Protein AF-X0Z6K5-F1 (afdb_monomer)

Foldseek 3Di:
DCCLQVVLLVVLVVCLVVVPQEDEAEAAPQQLPDDPDPPDDPVRHGDHPDPRSVSRVNSVVSQVCSCVVPVHHYHYDHDYDDDDPPPDCVDQVNVQVVCVVVVHDRDDDD

Solvent-accessible surface area (backbone atoms only — not comparable to full-atom values): 6649 Å² total; per-residue (Å²): 92,65,65,52,32,53,44,43,51,51,52,52,51,48,36,56,78,68,65,50,82,66,48,76,46,82,55,44,42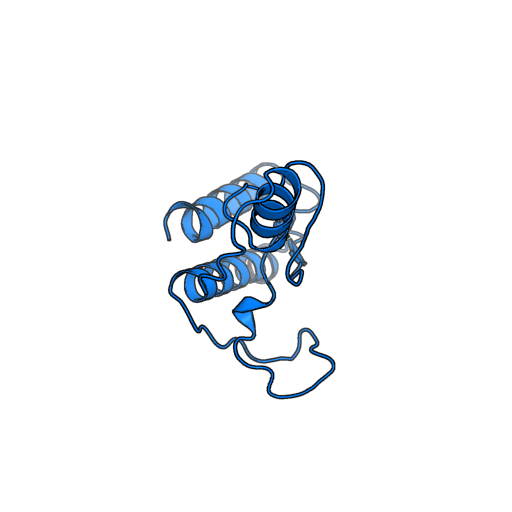,53,27,39,42,75,82,90,59,81,84,81,57,91,82,56,59,79,33,65,80,43,77,65,25,42,26,43,47,52,26,51,52,53,49,51,48,42,28,76,76,67,69,41,46,64,48,80,44,55,54,63,96,80,86,61,92,90,57,59,68,84,41,69,69,54,32,52,52,52,26,56,78,64,75,44,82,82,78,88,83,132

Secondary structure (DSSP, 8-state):
-IIIIIIHHHHHHHHHHTT-S-EEEE--GGGG-S-SSSS--TTSPP---SHHHHHHHHHHHHHHHHHHHH---EEEE---S---TT--TTSHHHHHHHHHHTT-------

Organism: NCBI:txid412755

Nearest PDB structures (foldseek):
  1r6d-assembly1_A-2  TM=9.543E-01  e=1.131E-06  Streptomyces venezuelae
  1r66-assembly1_A-2  TM=9.535E-01  e=1.287E-06  Streptomyces venezuelae
  8shh-assembly1_B  TM=9.557E-01  e=4.091E-06  Micromonospora carbonacea
  3ehe-assembly1_A  TM=8.837E-01  e=2.609E-06  Archaeoglobus fulgidus
  8shh-assembly1_A  TM=9.628E-01  e=2.175E-05  Micromonospora carbonacea

pLDDT: mean 95.47, std 6.31, range [51.69, 98.75]

Radius of gyration: 17.33 Å; Cα contacts (8 Å, |Δi|>4): 122; chains: 1; bounding box: 42×31×47 Å

Sequence (110 aa):
INTNVLGTSNLLQAARDFNIEKIIITSTSETYGTALYTPIDEKHLYQPQSPYSASKIAADNIALSFFYSFNLPVSIIRPFNTYGPRQSSRAIIPTIITQILKNAFIIFAM

Structure (mmCIF, N/CA/C/O backbone):
data_AF-X0Z6K5-F1
#
_entry.id   AF-X0Z6K5-F1
#
loop_
_atom_site.group_PDB
_atom_site.id
_atom_site.type_symbol
_atom_site.label_atom_id
_atom_site.label_alt_id
_atom_site.label_comp_id
_atom_site.label_asym_id
_atom_site.label_entity_id
_atom_site.label_seq_id
_atom_site.pdbx_PDB_ins_code
_atom_site.Cartn_x
_atom_site.Cartn_y
_atom_site.Cartn_z
_atom_site.occupancy
_atom_site.B_iso_or_equiv
_atom_site.auth_seq_id
_atom_site.auth_comp_id
_atom_site.auth_asym_id
_atom_site.auth_atom_id
_atom_site.pdbx_PDB_model_num
ATOM 1 N N . ILE A 1 1 ? 3.492 11.451 0.429 1.00 91.25 1 ILE A N 1
ATOM 2 C CA . ILE A 1 1 ? 2.751 11.661 1.699 1.00 91.25 1 ILE A CA 1
ATOM 3 C C . ILE A 1 1 ? 1.316 12.096 1.422 1.00 91.25 1 ILE A C 1
ATOM 5 O O . ILE A 1 1 ? 0.432 11.323 1.748 1.00 91.25 1 ILE A O 1
ATOM 9 N N . ASN A 1 2 ? 1.077 13.232 0.753 1.00 97.25 2 ASN A N 1
ATOM 10 C CA . ASN A 1 2 ? -0.280 13.739 0.473 1.00 97.25 2 ASN A CA 1
ATOM 11 C C . ASN A 1 2 ? -1.224 12.675 -0.112 1.00 97.25 2 ASN A C 1
ATOM 13 O O . ASN A 1 2 ? -2.256 12.384 0.474 1.00 97.25 2 ASN A O 1
ATOM 17 N N . THR A 1 3 ? -0.840 12.014 -1.206 1.00 97.75 3 THR A N 1
ATOM 18 C CA . THR A 1 3 ? -1.696 10.988 -1.824 1.00 97.75 3 THR A CA 1
ATOM 19 C C . THR A 1 3 ? -1.867 9.751 -0.940 1.00 97.75 3 THR A C 1
ATOM 21 O O . THR A 1 3 ? -2.988 9.360 -0.647 1.00 97.75 3 THR A O 1
ATOM 24 N N . ASN A 1 4 ? -0.767 9.142 -0.486 1.00 98.25 4 ASN A N 1
ATOM 25 C CA . ASN A 1 4 ? -0.834 7.861 0.225 1.00 98.25 4 ASN A CA 1
ATOM 26 C C . ASN A 1 4 ? -1.451 7.981 1.621 1.00 98.25 4 ASN A C 1
ATOM 28 O O . ASN A 1 4 ? -2.190 7.097 2.026 1.00 98.25 4 ASN A O 1
ATOM 32 N N . VAL A 1 5 ? -1.147 9.051 2.356 1.00 98.50 5 VAL A N 1
ATOM 33 C CA . VAL A 1 5 ? -1.541 9.211 3.761 1.00 98.50 5 VAL A CA 1
ATOM 34 C C . VAL A 1 5 ? -2.831 10.020 3.857 1.00 98.50 5 VAL A C 1
ATOM 36 O O . VAL A 1 5 ? -3.845 9.490 4.301 1.00 98.50 5 VAL A O 1
ATOM 39 N N . LEU A 1 6 ? -2.828 11.273 3.378 1.00 98.50 6 LEU A N 1
ATOM 40 C CA . LEU A 1 6 ? -4.022 12.126 3.452 1.00 98.50 6 LEU A CA 1
ATOM 41 C C . LEU A 1 6 ? -5.143 11.592 2.556 1.00 98.50 6 LEU A C 1
ATOM 43 O O . LEU A 1 6 ? -6.289 11.548 2.985 1.00 98.50 6 LEU A O 1
ATOM 47 N N . GLY A 1 7 ? -4.821 11.113 1.351 1.00 98.56 7 GLY A N 1
ATOM 48 C CA . GLY A 1 7 ? -5.812 10.488 0.471 1.00 98.56 7 GLY A CA 1
ATOM 49 C C . GLY A 1 7 ? -6.482 9.268 1.110 1.00 98.56 7 GLY A C 1
ATOM 50 O O . GLY A 1 7 ? -7.705 9.165 1.079 1.00 98.56 7 GLY A O 1
ATOM 51 N N . THR A 1 8 ? -5.708 8.395 1.765 1.00 98.62 8 THR A N 1
ATOM 52 C CA . THR A 1 8 ? -6.263 7.251 2.512 1.00 98.62 8 THR A CA 1
ATOM 53 C C . THR A 1 8 ? -7.148 7.712 3.668 1.00 98.62 8 THR A C 1
ATOM 55 O O . THR A 1 8 ? -8.263 7.218 3.801 1.00 98.62 8 THR A O 1
ATOM 58 N N . SER A 1 9 ? -6.710 8.699 4.458 1.00 98.62 9 SER A N 1
ATOM 59 C CA . SER A 1 9 ? -7.523 9.261 5.547 1.00 98.62 9 SER A CA 1
ATOM 60 C C . SER A 1 9 ? -8.852 9.831 5.044 1.00 98.62 9 SER A C 1
ATOM 62 O O . SER A 1 9 ? -9.887 9.601 5.663 1.00 98.62 9 SER A O 1
ATOM 64 N N . ASN A 1 10 ? -8.842 10.537 3.911 1.00 98.69 10 ASN A N 1
ATOM 65 C CA . ASN A 1 10 ? -10.053 11.113 3.327 1.00 98.69 10 ASN A CA 1
ATOM 66 C C . ASN A 1 10 ? -11.029 10.024 2.866 1.00 98.69 10 ASN A C 1
ATOM 68 O O . ASN A 1 10 ? -12.227 10.133 3.112 1.00 98.69 10 ASN A O 1
ATOM 72 N N . LEU A 1 11 ? -10.525 8.959 2.230 1.00 98.62 11 LEU A N 1
ATOM 73 C CA . LEU A 1 11 ? -11.358 7.831 1.807 1.00 98.62 11 LEU A CA 1
ATOM 74 C C . LEU A 1 11 ? -11.925 7.050 2.994 1.00 98.62 11 LEU A C 1
ATOM 76 O O . LEU A 1 11 ? -13.075 6.634 2.936 1.00 98.62 11 LEU A O 1
ATOM 80 N N . LEU A 1 12 ? -11.156 6.871 4.070 1.00 98.75 12 LEU A N 1
ATOM 81 C CA . LEU A 1 12 ? -11.631 6.224 5.297 1.00 98.75 12 LEU A CA 1
ATOM 82 C C . LEU A 1 12 ? -12.714 7.053 5.993 1.00 98.75 12 LEU A C 1
ATOM 84 O O . LEU A 1 12 ? -13.725 6.499 6.421 1.00 98.75 12 LEU A O 1
ATOM 88 N N . GLN A 1 13 ? -12.528 8.374 6.062 1.00 98.69 13 GLN A N 1
ATOM 89 C CA . GLN A 1 13 ? -13.536 9.283 6.600 1.00 98.69 13 GLN A CA 1
ATOM 90 C C . GLN A 1 13 ? -14.822 9.214 5.777 1.00 98.69 13 GLN A C 1
ATOM 92 O O . GLN A 1 13 ? -15.884 8.959 6.335 1.00 98.69 13 GLN A O 1
ATOM 97 N N . ALA A 1 14 ? -14.720 9.318 4.450 1.00 98.62 14 ALA A N 1
ATOM 98 C CA . ALA A 1 14 ? -15.874 9.175 3.570 1.00 98.62 14 ALA A CA 1
ATOM 99 C C . ALA A 1 14 ? -16.540 7.794 3.720 1.00 98.62 14 ALA A C 1
ATOM 101 O O . ALA A 1 14 ? -17.756 7.705 3.850 1.00 98.62 14 ALA A O 1
ATOM 102 N N . ALA A 1 15 ? -15.765 6.708 3.761 1.00 98.56 15 ALA A N 1
ATOM 103 C CA . ALA A 1 15 ? -16.307 5.362 3.927 1.00 98.56 15 ALA A CA 1
ATOM 104 C C . ALA A 1 15 ? -17.112 5.216 5.226 1.00 98.56 15 ALA A C 1
ATOM 106 O O . ALA A 1 15 ? -18.171 4.591 5.225 1.00 98.56 15 ALA A O 1
ATOM 107 N N . ARG A 1 16 ? -16.646 5.838 6.312 1.00 98.06 16 ARG A N 1
ATOM 108 C CA . ARG A 1 16 ? -17.388 5.918 7.571 1.00 98.06 16 ARG A CA 1
ATOM 109 C C . ARG A 1 16 ? -18.660 6.755 7.432 1.00 98.06 16 ARG A C 1
ATOM 111 O O . ARG A 1 16 ? -19.723 6.278 7.812 1.00 98.06 16 ARG A O 1
ATOM 118 N N . ASP A 1 17 ? -18.563 7.965 6.888 1.00 98.50 17 ASP A N 1
ATOM 119 C CA . ASP A 1 17 ? -19.693 8.901 6.789 1.00 98.50 17 ASP A CA 1
ATOM 120 C C . ASP A 1 17 ? -20.839 8.337 5.935 1.00 98.50 17 ASP A C 1
ATOM 122 O O . ASP A 1 17 ? -22.014 8.566 6.222 1.00 98.50 17 ASP A O 1
ATOM 126 N N . PHE A 1 18 ? -20.500 7.544 4.916 1.00 98.31 18 PHE A N 1
ATOM 127 C CA . PHE A 1 18 ? -21.456 6.885 4.027 1.00 98.31 18 PHE A CA 1
ATOM 128 C C . PHE A 1 18 ? -21.799 5.441 4.431 1.00 98.31 18 PHE A C 1
ATOM 130 O O . PHE A 1 18 ? -22.501 4.766 3.682 1.00 98.31 18 PHE A O 1
ATOM 137 N N . ASN A 1 19 ? -21.353 4.965 5.601 1.00 97.06 19 ASN A N 1
ATOM 138 C CA . ASN A 1 19 ? -21.610 3.608 6.108 1.00 97.06 19 ASN A CA 1
ATOM 139 C C . ASN A 1 19 ? -21.270 2.500 5.093 1.00 97.06 19 ASN A C 1
ATOM 141 O O . ASN A 1 19 ? -22.047 1.570 4.870 1.00 97.06 19 ASN A O 1
ATOM 145 N N . ILE A 1 20 ? -20.107 2.610 4.451 1.00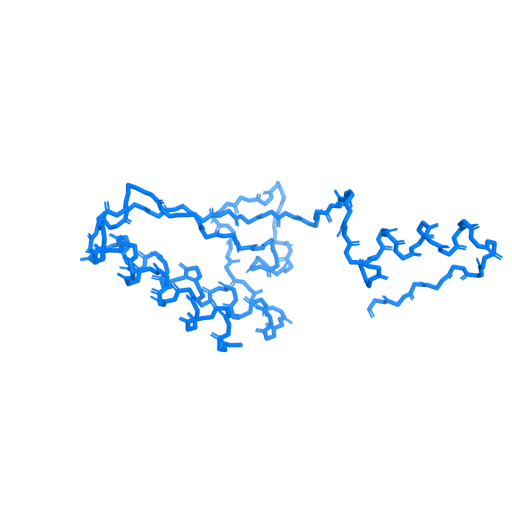 98.19 20 ILE A N 1
ATOM 146 C CA . ILE A 1 20 ? -19.623 1.609 3.501 1.00 98.19 20 ILE A CA 1
ATOM 147 C C . ILE A 1 20 ? -19.385 0.278 4.219 1.00 98.19 20 ILE A C 1
ATOM 149 O O . ILE A 1 20 ? -18.725 0.227 5.255 1.00 98.19 20 ILE A O 1
ATOM 153 N N . GLU A 1 21 ? -19.879 -0.809 3.622 1.00 97.94 21 GLU A N 1
ATOM 154 C CA . GLU A 1 21 ? -19.789 -2.159 4.189 1.00 97.94 21 GLU A CA 1
ATOM 155 C C . GLU A 1 21 ? -18.339 -2.618 4.386 1.00 97.94 21 GLU A C 1
ATOM 157 O O . GLU A 1 21 ? -18.032 -3.307 5.355 1.00 97.94 21 GLU A O 1
ATOM 162 N N . LYS A 1 22 ? -17.435 -2.245 3.470 1.00 98.00 22 LYS A N 1
ATOM 163 C CA . LYS A 1 22 ? -16.016 -2.596 3.546 1.00 98.00 22 LYS A CA 1
ATOM 164 C C . LYS A 1 22 ? -15.142 -1.694 2.683 1.00 98.00 22 LYS A C 1
ATOM 166 O O . LYS A 1 22 ? -15.475 -1.415 1.534 1.00 98.00 22 LYS A O 1
ATOM 171 N N . ILE A 1 23 ? -13.968 -1.333 3.195 1.00 98.56 23 ILE A N 1
ATOM 172 C CA . ILE A 1 23 ? -12.911 -0.672 2.422 1.00 98.56 23 ILE A CA 1
ATOM 173 C C . ILE A 1 23 ? -11.638 -1.524 2.397 1.00 98.56 23 ILE A C 1
ATOM 175 O O . ILE A 1 23 ? -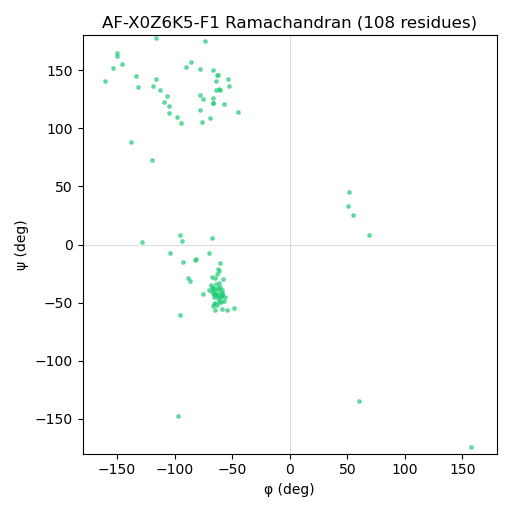11.217 -2.094 3.405 1.00 98.56 23 ILE A O 1
ATOM 179 N N . ILE A 1 24 ? -11.021 -1.623 1.219 1.00 98.56 24 ILE A N 1
ATOM 180 C CA . ILE A 1 24 ? -9.768 -2.352 1.016 1.00 98.56 24 ILE A CA 1
ATOM 181 C C . ILE A 1 24 ? -8.653 -1.347 0.756 1.00 98.56 24 ILE A C 1
ATOM 183 O O . ILE A 1 24 ? -8.717 -0.565 -0.193 1.00 98.56 24 ILE A O 1
ATOM 187 N N . ILE A 1 25 ? -7.613 -1.395 1.582 1.00 98.44 25 ILE A N 1
ATOM 188 C CA . ILE A 1 25 ? -6.411 -0.589 1.413 1.00 98.44 25 ILE A CA 1
ATOM 189 C C . ILE A 1 25 ? -5.353 -1.439 0.724 1.00 98.44 25 ILE A C 1
ATOM 191 O O . ILE A 1 25 ? -4.787 -2.370 1.300 1.00 98.44 25 ILE A O 1
ATOM 195 N N . THR A 1 26 ? -5.073 -1.103 -0.532 1.00 98.06 26 THR A N 1
ATOM 196 C CA . THR A 1 26 ? -3.976 -1.719 -1.276 1.00 98.06 26 THR A CA 1
ATOM 197 C C . THR A 1 26 ? -2.660 -1.138 -0.796 1.00 98.06 26 THR A C 1
ATOM 199 O O . THR A 1 26 ? -2.330 0.000 -1.126 1.00 98.06 26 THR A O 1
ATOM 202 N N . SER A 1 27 ? -1.911 -1.912 -0.022 1.00 98.06 27 SER A N 1
ATOM 203 C CA . SER A 1 27 ? -0.578 -1.601 0.483 1.00 98.06 27 SER A CA 1
ATOM 204 C C . SER A 1 27 ? 0.509 -2.234 -0.406 1.00 98.06 27 SER A C 1
ATOM 206 O O . SER A 1 27 ? 0.333 -2.290 -1.623 1.00 98.06 27 SER A O 1
ATOM 208 N N . THR A 1 28 ? 1.655 -2.633 0.144 1.00 97.75 28 THR A N 1
ATOM 209 C CA . THR A 1 28 ? 2.784 -3.231 -0.598 1.00 97.75 28 THR A CA 1
ATOM 210 C C . THR A 1 28 ? 3.610 -4.140 0.310 1.00 97.75 28 THR A C 1
ATOM 212 O O . THR A 1 28 ? 3.693 -3.884 1.508 1.00 97.75 28 THR A O 1
ATOM 215 N N . SER A 1 29 ? 4.264 -5.167 -0.236 1.00 97.06 29 SER A N 1
ATOM 216 C CA . SER A 1 29 ? 5.246 -5.965 0.512 1.00 97.06 29 SER A CA 1
ATOM 217 C C . SER A 1 29 ? 6.456 -5.146 0.984 1.00 97.06 29 SER A C 1
ATOM 219 O O . SER A 1 29 ? 7.109 -5.533 1.947 1.00 97.06 29 SER A O 1
ATOM 221 N N . GLU A 1 30 ? 6.746 -3.992 0.367 1.00 97.19 30 GLU A N 1
ATOM 222 C CA . GLU A 1 30 ? 7.839 -3.099 0.795 1.00 97.19 30 GLU A CA 1
ATOM 223 C C . GLU A 1 30 ? 7.673 -2.573 2.229 1.00 97.19 30 GLU A C 1
ATOM 225 O O . GLU A 1 30 ? 8.635 -2.083 2.818 1.00 97.19 30 GLU A O 1
ATOM 230 N N . THR A 1 31 ? 6.479 -2.677 2.827 1.00 97.62 31 THR A N 1
ATOM 231 C CA . THR A 1 31 ? 6.287 -2.339 4.244 1.00 97.62 31 THR A CA 1
ATOM 232 C C . THR A 1 31 ? 7.093 -3.245 5.169 1.00 97.62 31 THR A C 1
ATOM 234 O O . THR A 1 31 ? 7.416 -2.826 6.275 1.00 97.62 31 THR A O 1
ATOM 237 N N . TYR A 1 32 ? 7.412 -4.467 4.736 1.00 97.56 32 TYR A N 1
ATOM 238 C CA . TYR A 1 32 ? 8.192 -5.434 5.510 1.00 97.56 32 TYR A CA 1
ATOM 239 C C . TYR A 1 32 ? 9.705 -5.209 5.419 1.00 97.56 32 TYR A C 1
ATOM 241 O O . TYR A 1 32 ? 10.444 -5.782 6.212 1.00 97.56 32 TYR A O 1
ATOM 249 N N . GLY A 1 33 ? 10.170 -4.378 4.482 1.00 95.56 33 GLY A N 1
ATOM 250 C CA . GLY A 1 33 ? 11.593 -4.139 4.258 1.00 95.56 33 GLY A CA 1
ATOM 251 C C . GLY A 1 33 ? 12.356 -5.408 3.874 1.00 95.56 33 GLY A C 1
ATOM 252 O O . GLY A 1 33 ? 11.926 -6.167 3.006 1.00 95.56 33 GLY A O 1
ATOM 253 N N . THR A 1 34 ? 13.517 -5.611 4.496 1.00 94.62 34 THR A N 1
ATOM 254 C CA . THR A 1 34 ? 14.349 -6.792 4.250 1.00 94.62 34 THR A CA 1
ATOM 255 C C . THR A 1 34 ? 13.757 -7.982 4.992 1.00 94.62 34 THR A C 1
ATOM 257 O O . THR A 1 34 ? 13.523 -7.908 6.195 1.00 94.62 34 THR A O 1
ATOM 260 N N . ALA A 1 35 ? 13.550 -9.094 4.283 1.00 94.44 35 ALA A N 1
ATOM 261 C CA . ALA A 1 35 ? 13.010 -10.312 4.873 1.00 94.44 35 ALA A CA 1
ATOM 262 C C . ALA A 1 35 ? 13.887 -10.796 6.041 1.00 94.44 35 ALA A C 1
ATOM 264 O O . ALA A 1 35 ? 15.070 -11.086 5.856 1.00 94.44 35 ALA A O 1
ATOM 265 N N . LEU A 1 36 ? 13.296 -10.905 7.230 1.00 95.38 36 LEU A N 1
ATOM 266 C CA . LEU A 1 36 ? 13.936 -11.478 8.418 1.00 95.38 36 LEU A CA 1
ATOM 267 C C . LEU A 1 36 ? 13.730 -12.995 8.490 1.00 95.38 36 LEU A C 1
ATOM 269 O O . LEU A 1 36 ? 14.563 -13.712 9.038 1.00 95.38 36 LEU A O 1
ATOM 273 N N . TYR A 1 37 ? 12.625 -13.483 7.924 1.00 96.62 37 TYR A N 1
ATOM 274 C CA . TYR A 1 37 ? 12.320 -14.901 7.764 1.00 96.62 37 TYR A CA 1
ATOM 275 C C . TYR A 1 37 ? 11.467 -15.140 6.517 1.00 96.62 37 TYR A C 1
ATOM 277 O O . TYR A 1 37 ? 10.897 -14.213 5.937 1.00 96.62 37 TYR A O 1
ATOM 285 N N . THR A 1 38 ? 11.389 -16.407 6.104 1.00 95.31 38 THR A N 1
ATOM 286 C CA . THR A 1 38 ? 10.533 -16.847 4.999 1.00 95.31 38 THR A CA 1
ATOM 287 C C . THR A 1 38 ? 9.747 -18.104 5.396 1.00 95.31 38 THR A C 1
ATOM 289 O O . THR A 1 38 ? 10.284 -18.930 6.137 1.00 95.31 38 THR A O 1
ATOM 292 N N . PRO A 1 39 ? 8.496 -18.269 4.924 1.00 95.19 39 PRO A N 1
ATOM 293 C CA . PRO A 1 39 ? 7.718 -17.301 4.140 1.00 95.19 39 PRO A CA 1
ATOM 294 C C . PRO A 1 39 ? 7.351 -16.047 4.957 1.00 95.19 39 PRO A C 1
ATOM 296 O O . PRO A 1 39 ? 7.230 -16.116 6.175 1.00 95.19 39 PRO A O 1
ATOM 299 N N . ILE A 1 40 ? 7.209 -14.899 4.283 1.00 96.88 40 ILE A N 1
ATOM 300 C CA . ILE A 1 40 ? 6.770 -13.648 4.923 1.00 96.88 40 ILE A CA 1
ATOM 301 C C . ILE A 1 40 ? 5.261 -13.738 5.171 1.00 96.88 40 ILE A C 1
ATOM 303 O O . ILE A 1 40 ? 4.499 -13.961 4.230 1.00 96.88 40 ILE A O 1
ATOM 307 N N . ASP A 1 41 ? 4.848 -13.526 6.418 1.00 96.62 41 ASP A N 1
ATOM 308 C CA . ASP A 1 41 ? 3.451 -13.399 6.842 1.00 96.62 41 ASP A CA 1
ATOM 309 C C . ASP A 1 41 ? 3.172 -11.989 7.406 1.00 96.62 41 ASP A C 1
ATOM 311 O O . ASP A 1 41 ? 4.065 -11.143 7.509 1.00 96.62 41 ASP A O 1
ATOM 315 N N . GLU A 1 42 ? 1.926 -11.704 7.783 1.00 96.75 42 GLU A N 1
ATOM 316 C CA . GLU A 1 42 ? 1.522 -10.396 8.314 1.00 96.75 42 GLU A CA 1
ATOM 317 C C . GLU A 1 42 ? 2.063 -10.085 9.716 1.00 96.75 42 GLU A C 1
ATOM 319 O O . GLU A 1 42 ? 1.906 -8.954 10.181 1.00 96.75 42 GLU A O 1
ATOM 324 N N . LYS A 1 43 ? 2.710 -11.050 10.385 1.00 96.19 43 LYS A N 1
ATOM 325 C CA . LYS A 1 43 ? 3.408 -10.824 11.661 1.00 96.19 43 LYS A CA 1
ATOM 326 C C . LYS A 1 43 ? 4.795 -10.222 11.455 1.00 96.19 43 LYS A C 1
ATOM 328 O O . LYS A 1 43 ? 5.397 -9.756 12.423 1.00 96.19 43 LYS A O 1
ATOM 333 N N . HIS A 1 44 ? 5.293 -10.213 10.219 1.00 97.12 44 HIS A N 1
ATOM 334 C CA . HIS A 1 44 ? 6.569 -9.600 9.898 1.00 97.12 44 HIS A CA 1
ATOM 335 C C . HIS A 1 44 ? 6.535 -8.105 10.235 1.00 97.12 44 HIS A C 1
ATOM 337 O O . HIS A 1 44 ? 5.591 -7.387 9.895 1.00 97.12 44 HIS A O 1
ATOM 343 N N . LEU A 1 45 ? 7.580 -7.630 10.916 1.00 95.69 45 LEU A N 1
ATOM 344 C CA . LEU A 1 45 ? 7.651 -6.249 11.381 1.00 95.69 45 LEU A CA 1
ATOM 345 C C . LEU A 1 45 ? 7.630 -5.270 10.207 1.00 95.69 45 LEU A C 1
ATOM 347 O O . LEU A 1 45 ? 8.201 -5.533 9.145 1.00 95.69 45 LEU A O 1
ATOM 351 N N . TYR A 1 46 ? 7.013 -4.111 10.436 1.00 96.88 46 TYR A N 1
ATOM 352 C CA . TYR A 1 46 ? 7.170 -2.981 9.538 1.00 96.88 46 TYR A CA 1
ATOM 353 C C . TYR A 1 46 ? 8.608 -2.470 9.589 1.00 96.88 46 TYR A C 1
ATOM 355 O O . TYR A 1 46 ? 9.110 -2.114 10.655 1.00 96.88 46 TYR A O 1
ATOM 363 N N . GLN A 1 47 ? 9.248 -2.377 8.429 1.00 96.38 47 GLN A N 1
ATOM 364 C CA . GLN A 1 47 ? 10.618 -1.904 8.300 1.00 96.38 47 GLN A CA 1
ATOM 365 C C . GLN A 1 47 ? 10.723 -0.973 7.083 1.00 96.38 47 GLN A C 1
ATOM 367 O O . GLN A 1 47 ? 10.998 -1.427 5.972 1.00 96.38 47 GLN A O 1
ATOM 372 N N . PRO A 1 48 ? 10.473 0.340 7.247 1.00 95.38 48 PRO A N 1
ATOM 373 C CA . PRO A 1 48 ? 10.510 1.268 6.126 1.00 95.38 48 PRO A CA 1
ATOM 374 C C . PRO A 1 48 ? 11.934 1.405 5.571 1.00 95.38 48 PRO A C 1
ATOM 376 O O . PRO A 1 48 ? 12.834 1.837 6.283 1.00 95.38 48 PRO A O 1
ATOM 379 N N . GLN A 1 49 ? 12.113 1.094 4.287 1.00 96.06 49 GLN A N 1
ATOM 380 C CA . GLN A 1 49 ? 13.381 1.258 3.559 1.00 96.06 49 GLN A CA 1
ATOM 381 C C . GLN A 1 49 ? 13.370 2.472 2.614 1.00 96.06 49 GLN A C 1
ATOM 383 O O . GLN A 1 49 ? 14.393 2.829 2.036 1.00 96.06 49 GLN A O 1
ATOM 388 N N . SER A 1 50 ? 12.219 3.130 2.441 1.00 96.31 50 SER A N 1
ATOM 389 C CA . SER A 1 50 ? 12.078 4.314 1.593 1.00 96.31 50 SER A CA 1
ATOM 390 C C . SER A 1 50 ? 10.985 5.269 2.102 1.00 96.31 50 SER A C 1
ATOM 392 O O . SER A 1 50 ? 10.088 4.863 2.850 1.00 96.31 50 SER A O 1
ATOM 394 N N . PRO A 1 51 ? 10.975 6.545 1.663 1.00 97.38 51 PRO A N 1
ATOM 395 C CA . PRO A 1 51 ? 9.853 7.451 1.925 1.00 97.38 51 PRO A CA 1
ATOM 396 C C . PRO A 1 51 ? 8.516 6.919 1.387 1.00 97.38 51 PRO A C 1
ATOM 398 O O . PRO A 1 51 ? 7.455 7.193 1.955 1.00 97.38 51 PRO A O 1
ATOM 401 N N . TYR A 1 52 ? 8.556 6.138 0.301 1.00 96.56 52 TYR A N 1
ATOM 402 C CA . TYR A 1 52 ? 7.385 5.455 -0.234 1.00 96.56 52 TYR A CA 1
ATOM 403 C C . TYR A 1 52 ? 6.872 4.402 0.754 1.00 96.56 52 TYR A C 1
ATOM 405 O O . TYR A 1 52 ? 5.726 4.525 1.196 1.00 96.56 52 TYR A O 1
ATOM 413 N N . SER A 1 53 ? 7.708 3.449 1.180 1.00 97.38 53 SER A N 1
ATOM 414 C CA . SER A 1 53 ? 7.307 2.391 2.117 1.00 97.38 53 SER A CA 1
ATOM 415 C C . SER A 1 53 ? 6.854 2.966 3.464 1.00 97.38 53 SER A C 1
ATOM 417 O O . SER A 1 53 ? 5.835 2.538 4.001 1.00 97.38 53 SER A O 1
ATOM 419 N N . ALA A 1 54 ? 7.528 4.007 3.970 1.00 98.38 54 ALA A N 1
ATOM 420 C CA . ALA A 1 54 ? 7.111 4.732 5.172 1.00 98.38 54 ALA A CA 1
ATOM 421 C C . ALA A 1 54 ? 5.700 5.324 5.024 1.00 98.38 54 ALA A C 1
ATOM 423 O O . ALA A 1 54 ? 4.864 5.193 5.917 1.00 98.38 54 ALA A O 1
ATOM 424 N N . SER A 1 55 ? 5.393 5.921 3.867 1.00 98.56 55 SER A N 1
ATOM 425 C CA . SER A 1 55 ? 4.054 6.462 3.607 1.00 98.56 55 SER A CA 1
ATOM 426 C C . SER A 1 55 ? 2.970 5.384 3.483 1.00 98.56 55 SER A C 1
ATOM 428 O O . SER A 1 55 ? 1.813 5.661 3.791 1.00 98.56 55 SER A O 1
ATOM 430 N N . LYS A 1 56 ? 3.324 4.164 3.056 1.00 98.44 56 LYS A N 1
ATOM 431 C CA . LYS A 1 56 ? 2.405 3.017 2.996 1.00 98.44 56 LYS A CA 1
ATOM 432 C C . LYS A 1 56 ? 2.136 2.445 4.388 1.00 98.44 56 LYS A C 1
ATOM 434 O O . LYS A 1 56 ? 0.977 2.254 4.722 1.00 98.44 56 LYS A O 1
ATOM 439 N N . ILE A 1 57 ? 3.163 2.312 5.231 1.00 98.62 57 ILE A N 1
ATOM 440 C CA . ILE A 1 57 ? 3.005 1.932 6.649 1.00 98.62 57 ILE A CA 1
ATOM 441 C C . ILE A 1 57 ? 2.115 2.939 7.392 1.00 98.62 57 ILE A C 1
ATOM 443 O O . ILE A 1 57 ? 1.232 2.552 8.154 1.00 98.62 57 ILE A O 1
ATOM 447 N N . ALA A 1 58 ? 2.306 4.240 7.151 1.00 98.62 58 ALA A N 1
ATOM 448 C CA . ALA A 1 58 ? 1.452 5.268 7.742 1.00 98.62 58 ALA A CA 1
ATOM 449 C C . ALA A 1 58 ? -0.017 5.119 7.306 1.00 98.62 58 ALA A C 1
ATOM 451 O O . ALA A 1 58 ? -0.913 5.209 8.141 1.00 98.62 58 ALA A O 1
ATOM 452 N N . ALA A 1 59 ? -0.266 4.851 6.020 1.00 98.69 59 ALA A N 1
ATOM 453 C CA . ALA A 1 59 ? -1.610 4.602 5.504 1.00 98.69 59 ALA A CA 1
ATOM 454 C C . ALA A 1 59 ? -2.251 3.342 6.120 1.00 98.69 59 ALA A C 1
ATOM 456 O O . ALA A 1 59 ? -3.410 3.398 6.526 1.00 98.69 59 ALA A O 1
ATOM 457 N N . ASP A 1 60 ? -1.491 2.248 6.252 1.00 98.62 60 ASP A N 1
ATOM 458 C CA . ASP A 1 60 ? -1.931 1.008 6.909 1.00 98.62 60 ASP A CA 1
ATOM 459 C C . ASP A 1 60 ? -2.373 1.278 8.357 1.00 98.62 60 ASP A C 1
ATOM 461 O O . ASP A 1 60 ? -3.464 0.882 8.765 1.00 98.62 60 ASP A O 1
ATOM 465 N N . ASN A 1 61 ? -1.558 2.002 9.129 1.00 98.44 61 ASN A N 1
ATOM 466 C CA . ASN A 1 61 ? -1.857 2.298 10.532 1.00 98.44 61 ASN A CA 1
ATOM 467 C C . ASN A 1 61 ? -3.053 3.246 10.706 1.00 98.44 61 ASN A C 1
ATOM 469 O O . ASN A 1 61 ? -3.826 3.076 11.647 1.00 98.44 61 ASN A O 1
ATOM 473 N N . ILE A 1 62 ? -3.244 4.211 9.800 1.00 98.69 62 ILE A N 1
ATOM 474 C CA . ILE A 1 62 ? -4.457 5.046 9.786 1.00 98.69 62 ILE A CA 1
ATOM 475 C C . ILE A 1 62 ? -5.686 4.183 9.483 1.00 98.69 62 ILE A C 1
ATOM 477 O O . ILE A 1 62 ? -6.714 4.324 10.133 1.00 98.69 62 ILE A O 1
ATOM 481 N N . ALA A 1 63 ? -5.597 3.249 8.540 1.00 98.62 63 ALA A N 1
ATOM 482 C CA . ALA A 1 63 ? -6.718 2.369 8.230 1.00 98.62 63 ALA A CA 1
ATOM 483 C C . ALA A 1 63 ? -7.092 1.464 9.414 1.00 98.62 63 ALA A C 1
ATOM 485 O O . ALA A 1 63 ? -8.268 1.352 9.763 1.00 98.62 63 ALA A O 1
ATOM 486 N N . LEU A 1 64 ? -6.097 0.883 10.089 1.00 98.38 64 LEU A N 1
ATOM 487 C CA . LEU A 1 64 ? -6.322 0.106 11.309 1.00 98.38 64 LEU A CA 1
ATOM 488 C C . LEU A 1 64 ? -6.910 0.958 12.439 1.00 98.38 64 LEU A C 1
ATOM 490 O O . LEU A 1 64 ? -7.776 0.473 13.164 1.00 98.38 64 LEU A O 1
ATOM 494 N N . SER A 1 65 ? -6.502 2.223 12.585 1.00 98.62 65 SER A N 1
ATOM 495 C CA . SER A 1 65 ? -7.074 3.094 13.619 1.00 98.62 65 SER A CA 1
ATOM 496 C C . SER A 1 65 ? -8.561 3.367 13.388 1.00 98.62 65 SER A C 1
ATOM 498 O O . SER A 1 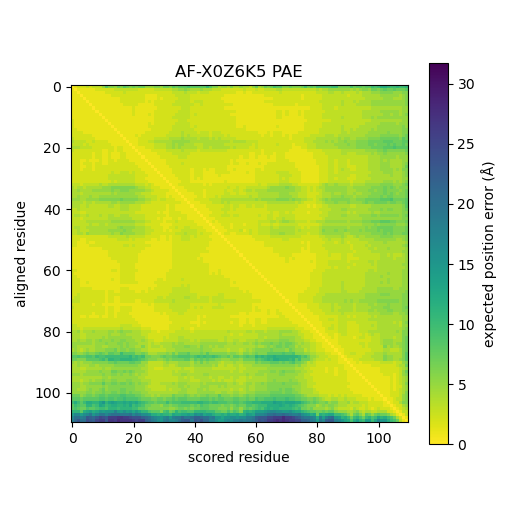65 ? -9.316 3.424 14.353 1.00 98.62 65 SER A O 1
ATOM 500 N N . PHE A 1 66 ? -9.018 3.453 12.135 1.00 98.62 66 PHE A N 1
ATOM 501 C CA . PHE A 1 66 ? -10.446 3.571 11.825 1.00 98.62 66 PHE A CA 1
ATOM 502 C C . PHE A 1 66 ? -11.238 2.309 12.186 1.00 98.62 66 PHE A C 1
ATOM 504 O O . PHE A 1 66 ? -12.360 2.420 12.684 1.00 98.62 66 PHE A O 1
ATOM 511 N N . PHE A 1 67 ? -10.656 1.123 11.990 1.00 98.50 67 PHE A N 1
ATOM 512 C CA . PHE A 1 67 ? -11.256 -0.122 12.467 1.00 98.50 67 PHE A CA 1
ATOM 513 C C . PHE A 1 67 ? -11.349 -0.136 13.999 1.00 98.50 67 PHE A C 1
ATOM 515 O O . PHE A 1 67 ? -12.433 -0.317 14.541 1.00 98.50 67 PHE A O 1
ATOM 522 N N . TYR A 1 68 ? -10.253 0.134 14.711 1.00 98.56 68 TYR A N 1
ATOM 523 C CA . TYR A 1 68 ? -10.248 0.073 16.177 1.00 98.56 68 TYR A CA 1
ATOM 524 C C . TYR A 1 68 ? -11.099 1.160 16.848 1.00 98.56 68 TYR A C 1
ATOM 526 O O . TYR A 1 68 ? -11.731 0.891 17.866 1.00 98.56 68 TYR A O 1
ATOM 534 N N . SER A 1 69 ? -11.135 2.374 16.294 1.00 98.31 69 SER A N 1
ATOM 535 C CA . SER A 1 69 ? -11.855 3.502 16.900 1.00 98.31 69 SER A CA 1
ATOM 536 C C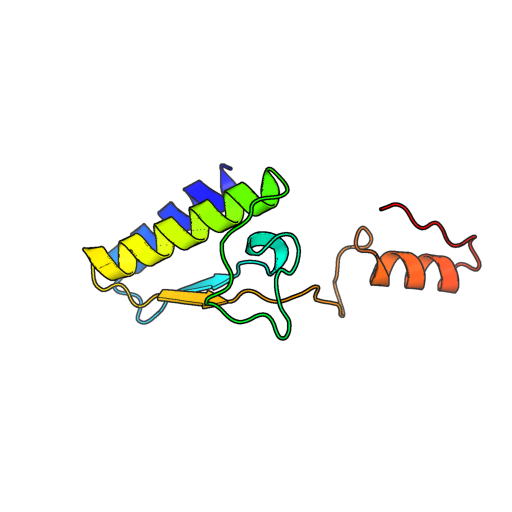 . SER A 1 69 ? -13.326 3.571 16.505 1.00 98.31 69 SER A C 1
ATOM 538 O O . SER A 1 69 ? -14.140 4.071 17.278 1.00 98.31 69 SER A O 1
ATOM 540 N N . PHE A 1 70 ? -13.677 3.127 15.294 1.00 97.75 70 PHE A N 1
ATOM 541 C CA . PHE A 1 70 ? -15.013 3.342 14.724 1.00 97.75 70 PHE A CA 1
ATOM 542 C C . PHE A 1 70 ? -15.672 2.065 14.206 1.00 97.75 70 PHE A C 1
ATOM 544 O O . PHE A 1 70 ? -16.768 2.140 13.656 1.00 97.75 70 PHE A O 1
ATOM 551 N N . ASN A 1 71 ? -15.023 0.908 14.361 1.00 97.94 71 ASN A N 1
ATOM 552 C CA . ASN A 1 71 ?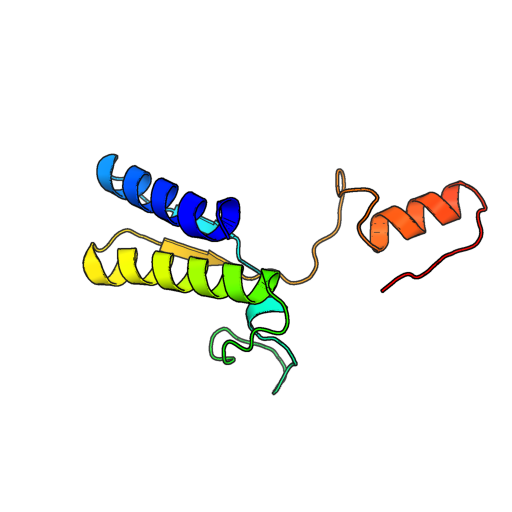 -15.485 -0.380 13.846 1.00 97.94 71 ASN A CA 1
ATOM 553 C C . ASN A 1 71 ? -15.753 -0.369 12.326 1.00 97.94 71 ASN A C 1
ATOM 555 O O . ASN A 1 71 ? -16.559 -1.153 11.830 1.00 97.94 71 ASN A O 1
ATOM 559 N N . LEU A 1 72 ? -15.085 0.527 11.580 1.00 98.56 72 LEU A N 1
ATOM 560 C CA . LEU A 1 72 ? -15.166 0.579 10.120 1.00 98.56 72 LEU A CA 1
ATOM 561 C C . LEU A 1 72 ? -14.514 -0.689 9.544 1.00 98.56 72 LEU A C 1
ATOM 563 O O . LEU A 1 72 ? -13.325 -0.900 9.801 1.00 98.56 72 LEU A O 1
ATOM 567 N N . PRO A 1 73 ? -15.215 -1.521 8.751 1.00 98.44 73 PRO A N 1
ATOM 568 C CA . PRO A 1 73 ? -14.626 -2.749 8.229 1.00 98.44 73 PRO A CA 1
ATOM 569 C C . PRO A 1 73 ? -13.530 -2.454 7.198 1.00 98.44 73 PRO A C 1
ATOM 571 O O . PRO A 1 73 ? -13.784 -2.032 6.068 1.00 98.44 73 PRO A O 1
ATOM 574 N N . VAL A 1 74 ? -12.283 -2.700 7.596 1.00 98.56 74 VAL A N 1
ATOM 575 C CA . VAL A 1 74 ? -11.080 -2.453 6.794 1.00 98.56 74 VAL A CA 1
ATOM 576 C C . VAL A 1 74 ? -10.384 -3.778 6.498 1.00 98.56 74 VAL A C 1
ATOM 578 O O . VAL A 1 74 ? -10.311 -4.674 7.338 1.00 98.56 74 VAL A O 1
ATOM 581 N N . SER A 1 75 ? -9.826 -3.921 5.299 1.00 98.44 75 SER A N 1
ATOM 582 C CA . SER A 1 75 ? -8.841 -4.968 5.008 1.00 98.44 75 SER A CA 1
ATOM 583 C C . SER A 1 75 ? -7.635 -4.374 4.303 1.00 98.44 75 SER A C 1
ATOM 585 O O . SER A 1 75 ? -7.779 -3.578 3.379 1.00 98.44 75 SER A O 1
ATOM 587 N N . ILE A 1 76 ? -6.443 -4.774 4.730 1.00 98.62 76 ILE A N 1
ATOM 588 C CA . ILE A 1 76 ? -5.185 -4.335 4.132 1.00 98.62 76 ILE A CA 1
ATOM 589 C C . ILE A 1 76 ? -4.623 -5.503 3.336 1.00 98.62 76 ILE A C 1
ATOM 591 O O . ILE A 1 76 ? -4.491 -6.602 3.866 1.00 98.62 76 ILE A O 1
ATOM 595 N N . ILE A 1 77 ? -4.287 -5.262 2.071 1.00 98.25 77 ILE A N 1
ATOM 596 C CA . ILE A 1 77 ? -3.608 -6.248 1.224 1.00 98.25 77 ILE A CA 1
ATOM 597 C C . ILE A 1 77 ? -2.200 -5.755 0.904 1.00 98.25 77 ILE A C 1
ATOM 599 O O . ILE A 1 77 ? -2.021 -4.601 0.522 1.00 98.25 77 ILE A O 1
ATOM 603 N N . ARG A 1 78 ? -1.191 -6.618 1.046 1.00 97.94 78 ARG A N 1
ATOM 604 C CA . ARG A 1 78 ? 0.223 -6.292 0.785 1.00 97.94 78 ARG A CA 1
ATOM 605 C C . ARG A 1 78 ? 0.775 -7.184 -0.323 1.00 97.94 78 ARG A C 1
ATOM 607 O O . ARG A 1 78 ? 1.518 -8.121 -0.041 1.00 97.94 78 ARG A O 1
ATOM 614 N N . PRO A 1 79 ? 0.375 -6.946 -1.583 1.00 97.12 79 PRO A N 1
ATOM 615 C CA . PRO A 1 79 ? 0.896 -7.726 -2.690 1.00 97.12 79 PRO A CA 1
ATOM 616 C C . PRO A 1 79 ? 2.407 -7.511 -2.829 1.00 97.12 79 PRO A C 1
ATOM 618 O O . PRO A 1 79 ? 2.916 -6.408 -2.614 1.00 97.12 79 PRO A O 1
ATOM 621 N N . PHE A 1 80 ? 3.096 -8.570 -3.243 1.00 95.12 80 PHE A N 1
ATOM 622 C CA . PHE A 1 80 ? 4.438 -8.473 -3.809 1.00 95.12 80 PHE A CA 1
ATOM 623 C C . PHE A 1 80 ? 4.367 -7.899 -5.227 1.00 95.12 80 PHE A C 1
ATOM 625 O O . PHE A 1 80 ? 3.277 -7.670 -5.759 1.00 95.12 80 PHE A O 1
ATOM 632 N N . ASN A 1 81 ? 5.529 -7.658 -5.838 1.00 92.94 81 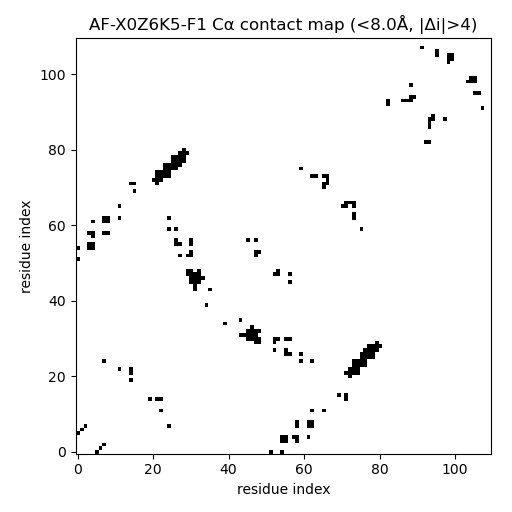ASN A N 1
ATOM 633 C CA . ASN A 1 81 ? 5.642 -7.075 -7.173 1.00 92.94 81 ASN A CA 1
ATOM 634 C C . ASN A 1 81 ? 4.661 -7.725 -8.159 1.00 92.94 81 ASN A C 1
ATOM 636 O O . ASN A 1 81 ? 4.771 -8.902 -8.501 1.00 92.94 81 ASN A O 1
ATOM 640 N N . THR A 1 82 ? 3.696 -6.931 -8.615 1.00 93.25 82 THR A N 1
ATOM 641 C CA . THR A 1 82 ? 2.700 -7.352 -9.599 1.00 93.25 82 THR A CA 1
ATOM 642 C C . THR A 1 82 ? 3.208 -7.071 -11.009 1.00 93.25 82 THR A C 1
ATOM 644 O O . THR A 1 82 ? 4.006 -6.156 -11.230 1.00 93.25 82 THR A O 1
ATOM 647 N N . TYR A 1 83 ? 2.741 -7.850 -11.983 1.00 94.75 83 TYR A N 1
ATOM 648 C CA . TYR A 1 83 ? 2.979 -7.591 -13.399 1.00 94.75 83 TYR A CA 1
ATOM 649 C C . TYR A 1 83 ? 1.775 -8.012 -14.236 1.00 94.75 83 TYR A C 1
ATOM 651 O O . TYR A 1 83 ? 0.985 -8.858 -13.820 1.00 94.75 83 TYR A O 1
ATOM 659 N N . GLY A 1 84 ? 1.621 -7.403 -15.411 1.00 94.62 84 GLY A N 1
ATOM 660 C CA . GLY A 1 84 ? 0.542 -7.751 -16.329 1.00 94.62 84 GLY A CA 1
ATOM 661 C C . GLY A 1 84 ? 0.193 -6.647 -17.328 1.00 94.62 84 GLY A C 1
ATOM 662 O O . GLY A 1 84 ? 0.866 -5.612 -17.387 1.00 94.62 84 GLY A O 1
ATOM 663 N N . PRO A 1 85 ? -0.868 -6.853 -18.128 1.00 94.88 85 PRO A N 1
ATOM 664 C CA . PRO A 1 85 ? -1.331 -5.872 -19.104 1.00 94.88 85 PRO A CA 1
ATOM 665 C C . PRO A 1 85 ? -1.588 -4.496 -18.474 1.00 94.88 85 PRO A C 1
ATOM 667 O O . PRO A 1 85 ? -2.136 -4.402 -17.377 1.00 94.88 85 PRO A O 1
ATOM 670 N N . ARG A 1 86 ? -1.251 -3.425 -19.209 1.00 93.25 86 ARG A N 1
ATOM 671 C CA . ARG A 1 86 ? -1.382 -2.006 -18.801 1.00 93.25 86 ARG A CA 1
ATOM 672 C C . ARG A 1 86 ? -0.439 -1.543 -17.680 1.00 93.25 86 ARG A C 1
ATOM 674 O O . ARG A 1 86 ? -0.583 -0.417 -17.206 1.00 93.25 86 ARG A O 1
ATOM 681 N N . GLN A 1 87 ? 0.534 -2.354 -17.266 1.00 92.44 87 GLN A N 1
ATOM 682 C CA . GLN A 1 87 ? 1.569 -1.887 -16.347 1.00 92.44 87 GLN A CA 1
ATOM 683 C C . GLN A 1 87 ? 2.419 -0.788 -17.003 1.00 92.44 87 GLN A C 1
ATOM 685 O O . GLN A 1 87 ? 2.748 -0.859 -18.186 1.00 92.44 87 GLN A O 1
ATOM 690 N N . SER A 1 88 ? 2.774 0.235 -16.221 1.00 90.44 88 SER A N 1
ATOM 691 C CA . SER A 1 88 ? 3.625 1.337 -16.677 1.00 90.44 88 SER A CA 1
ATOM 692 C C . SER A 1 88 ? 4.925 0.821 -17.292 1.00 90.44 88 SER A C 1
ATOM 694 O O . SER A 1 88 ? 5.605 -0.013 -16.696 1.00 90.44 88 SER A O 1
ATOM 696 N N . SER A 1 89 ? 5.330 1.401 -18.423 1.00 85.81 89 SER A N 1
ATOM 697 C CA . SER A 1 89 ? 6.601 1.107 -19.097 1.00 85.81 89 SER A CA 1
ATOM 698 C C . SER A 1 89 ? 7.840 1.560 -18.316 1.00 85.81 89 SER A C 1
ATOM 700 O O . SER A 1 89 ? 8.933 1.527 -18.863 1.00 85.81 89 SER A O 1
ATOM 702 N N . ARG A 1 90 ? 7.672 2.058 -17.083 1.00 85.31 90 ARG A N 1
ATOM 703 C CA . ARG A 1 90 ? 8.758 2.337 -16.132 1.00 85.31 90 ARG A CA 1
ATOM 704 C C . ARG A 1 90 ? 9.037 1.161 -15.190 1.00 85.31 90 ARG A C 1
ATOM 706 O O . ARG A 1 90 ? 10.053 1.170 -14.511 1.00 85.31 90 ARG A O 1
ATOM 713 N N . ALA A 1 91 ? 8.134 0.182 -15.100 1.00 89.62 91 ALA A N 1
ATOM 714 C CA . ALA A 1 91 ? 8.348 -1.010 -14.284 1.00 89.62 91 ALA A CA 1
ATOM 715 C C . ALA A 1 91 ? 9.284 -1.995 -14.999 1.00 89.62 91 ALA A C 1
ATOM 717 O O . ALA A 1 91 ? 9.303 -2.059 -16.228 1.00 89.62 91 ALA A O 1
ATOM 718 N N . ILE A 1 92 ? 10.034 -2.787 -14.232 1.00 92.12 92 ILE A N 1
ATOM 719 C CA . ILE A 1 92 ? 11.111 -3.651 -14.742 1.00 92.12 92 ILE A CA 1
ATOM 720 C C . ILE A 1 92 ? 10.626 -4.591 -15.860 1.00 92.12 92 ILE A C 1
ATOM 722 O O . ILE A 1 92 ? 11.143 -4.543 -16.973 1.00 92.12 92 ILE A O 1
ATOM 726 N N . ILE A 1 93 ? 9.594 -5.400 -15.599 1.00 93.81 93 ILE A N 1
ATOM 727 C CA . ILE A 1 93 ? 9.090 -6.406 -16.552 1.00 93.81 93 ILE A CA 1
ATOM 728 C C . ILE A 1 93 ? 8.633 -5.786 -17.888 1.00 93.81 93 ILE A C 1
ATOM 730 O O . ILE A 1 93 ? 9.170 -6.180 -18.926 1.00 93.81 93 ILE A O 1
ATOM 734 N N . PRO A 1 94 ? 7.703 -4.806 -17.931 1.00 92.75 94 PRO A N 1
ATOM 735 C CA . PRO A 1 94 ? 7.282 -4.217 -19.204 1.00 92.75 94 PRO A CA 1
ATOM 736 C C . PRO A 1 94 ? 8.409 -3.451 -19.912 1.00 92.75 94 PRO A C 1
ATOM 738 O O . PRO A 1 94 ? 8.424 -3.402 -21.145 1.00 92.7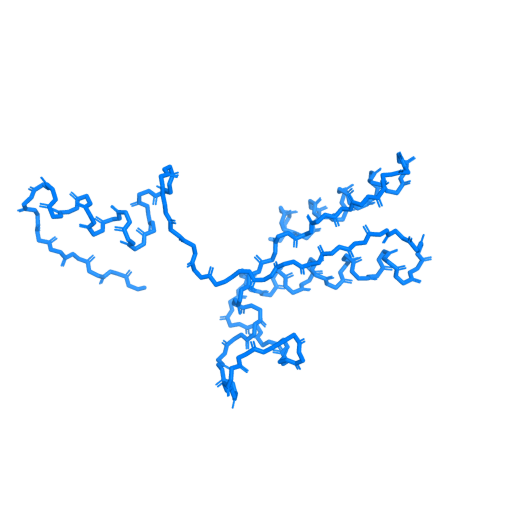5 94 PRO A O 1
ATOM 741 N N . THR A 1 95 ? 9.370 -2.890 -19.168 1.00 93.12 95 THR A N 1
ATOM 742 C CA . THR A 1 95 ? 10.543 -2.210 -19.744 1.00 93.12 95 THR A CA 1
ATOM 743 C C . THR A 1 95 ? 11.419 -3.198 -20.506 1.00 93.12 95 THR A C 1
ATOM 745 O O . THR A 1 95 ? 11.717 -2.969 -21.678 1.00 93.12 95 THR A O 1
ATOM 748 N N . ILE A 1 96 ? 11.768 -4.323 -19.876 1.00 94.00 96 ILE A N 1
ATOM 749 C CA . ILE A 1 96 ? 12.586 -5.378 -20.486 1.00 94.00 96 ILE A CA 1
ATOM 750 C C . ILE A 1 96 ? 11.881 -5.962 -21.711 1.00 94.00 96 ILE A C 1
ATOM 752 O O . ILE A 1 96 ? 12.488 -6.052 -22.776 1.00 94.00 96 ILE A O 1
ATOM 756 N N . ILE A 1 97 ? 10.587 -6.289 -21.600 1.00 94.00 97 ILE A N 1
ATOM 757 C CA . ILE A 1 97 ? 9.795 -6.794 -22.735 1.00 94.00 97 ILE A CA 1
ATOM 758 C C . ILE A 1 97 ? 9.848 -5.802 -23.905 1.00 94.00 97 ILE A C 1
ATOM 760 O O . ILE A 1 97 ? 10.097 -6.194 -25.042 1.00 94.00 97 ILE A O 1
ATOM 764 N N . THR A 1 98 ? 9.677 -4.506 -23.633 1.00 93.06 98 THR A N 1
ATOM 765 C CA . THR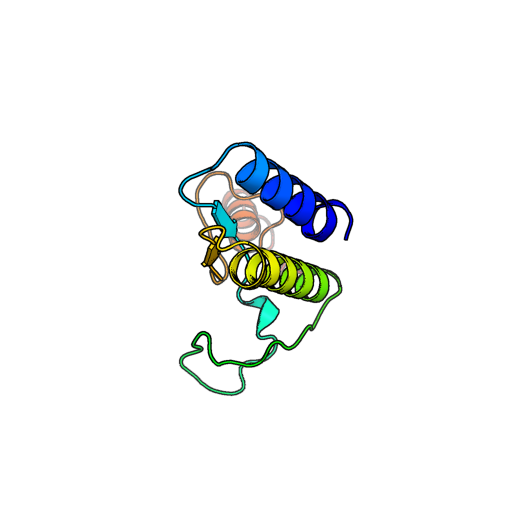 A 1 98 ? 9.718 -3.467 -24.673 1.00 93.06 98 THR A CA 1
ATOM 766 C C . THR A 1 98 ? 11.101 -3.339 -25.316 1.00 93.06 98 THR A C 1
ATOM 768 O O . THR A 1 98 ? 11.186 -3.124 -26.524 1.00 93.06 98 THR A O 1
ATOM 771 N N . GLN A 1 99 ? 12.183 -3.456 -24.541 1.00 94.62 99 GLN A N 1
ATOM 772 C CA . GLN A 1 99 ? 13.554 -3.412 -25.062 1.00 94.62 99 GLN A CA 1
ATOM 773 C C . GLN A 1 99 ? 13.841 -4.616 -25.970 1.00 94.62 99 GLN A C 1
ATOM 775 O O . GLN A 1 99 ? 14.329 -4.424 -27.083 1.00 94.62 99 GLN A O 1
ATOM 780 N N . ILE A 1 100 ? 13.445 -5.825 -25.552 1.00 95.81 100 ILE A N 1
ATOM 781 C CA . ILE A 1 100 ? 13.590 -7.056 -26.347 1.00 95.81 100 ILE A CA 1
ATOM 782 C C . ILE A 1 100 ? 12.829 -6.940 -27.669 1.00 95.81 100 ILE A C 1
ATOM 784 O O . ILE A 1 100 ? 13.403 -7.172 -28.729 1.00 95.81 100 ILE A O 1
ATOM 788 N N . LEU A 1 101 ? 11.562 -6.516 -27.632 1.00 96.19 101 LEU A N 1
ATOM 789 C CA . LEU A 1 101 ? 10.741 -6.368 -28.840 1.00 96.19 101 LEU A CA 1
ATOM 790 C C . LEU A 1 101 ? 11.306 -5.345 -29.836 1.00 96.19 101 LEU A C 1
ATOM 792 O O . LEU A 1 101 ? 10.998 -5.406 -31.024 1.00 96.19 101 LEU A O 1
ATOM 796 N N . LYS A 1 102 ? 12.127 -4.402 -29.365 1.00 96.50 102 LYS A N 1
ATOM 797 C CA . LYS A 1 102 ? 12.800 -3.398 -30.197 1.00 96.50 102 LYS A CA 1
ATOM 798 C C . LYS A 1 102 ? 14.201 -3.817 -30.643 1.00 96.50 102 LYS A C 1
ATOM 800 O O . LYS A 1 102 ? 14.876 -3.007 -31.273 1.00 96.50 102 LYS A O 1
ATOM 805 N N . ASN A 1 103 ? 14.653 -5.028 -30.307 1.00 96.31 103 ASN A N 1
ATOM 806 C CA . ASN A 1 103 ? 16.047 -5.458 -30.458 1.00 96.31 103 ASN A CA 1
ATOM 807 C C . ASN A 1 103 ? 17.040 -4.447 -29.849 1.00 96.31 103 ASN A C 1
ATOM 809 O O . ASN A 1 103 ? 18.134 -4.232 -30.370 1.00 96.31 103 ASN A O 1
ATOM 813 N N . ALA A 1 104 ? 16.636 -3.782 -28.765 1.00 93.00 104 ALA A N 1
ATOM 814 C CA . ALA A 1 104 ? 17.470 -2.830 -28.053 1.00 93.00 104 ALA A CA 1
ATOM 815 C C . ALA A 1 104 ? 18.352 -3.552 -27.028 1.00 93.00 104 ALA A C 1
ATOM 817 O O . ALA A 1 104 ? 18.023 -4.638 -26.548 1.00 93.00 104 ALA A O 1
ATOM 818 N N . PHE A 1 105 ? 19.460 -2.915 -26.648 1.00 93.81 105 PHE A N 1
ATOM 819 C CA . PHE A 1 105 ? 20.269 -3.377 -25.526 1.00 93.81 105 PHE A CA 1
ATOM 820 C C . PHE A 1 105 ? 19.442 -3.360 -24.232 1.00 93.81 105 PHE A C 1
ATOM 822 O O . PHE A 1 105 ? 18.751 -2.377 -23.948 1.00 93.81 105 PHE A O 1
ATOM 829 N N . ILE A 1 106 ? 19.510 -4.445 -23.455 1.00 92.38 106 ILE A N 1
ATOM 830 C CA . ILE A 1 106 ? 18.749 -4.567 -22.210 1.00 92.38 106 ILE A CA 1
ATOM 831 C C . ILE A 1 106 ? 19.452 -3.759 -21.121 1.00 92.38 106 ILE A C 1
ATOM 833 O O . ILE A 1 106 ? 20.564 -4.090 -20.713 1.00 92.38 106 ILE A O 1
ATOM 837 N N . ILE A 1 107 ? 18.790 -2.713 -20.629 1.00 86.56 107 ILE A N 1
ATOM 838 C CA . ILE A 1 107 ? 19.292 -1.888 -19.527 1.00 86.56 107 ILE A CA 1
ATOM 839 C C . ILE A 1 107 ? 18.516 -2.238 -18.262 1.00 86.56 107 ILE A C 1
ATOM 841 O O . ILE A 1 107 ? 17.306 -2.018 -18.184 1.00 86.56 107 ILE A O 1
ATOM 845 N N . PHE A 1 108 ? 19.244 -2.722 -17.257 1.00 77.81 108 PHE A N 1
ATOM 846 C CA . PHE A 1 108 ? 18.770 -2.863 -15.886 1.00 77.81 108 PHE A CA 1
ATOM 847 C C . PHE A 1 108 ? 19.173 -1.615 -15.095 1.00 77.81 108 PHE A C 1
ATOM 849 O O . PHE A 1 108 ? 20.340 -1.446 -14.752 1.00 77.81 108 PHE A O 1
ATOM 856 N N . ALA A 1 109 ? 18.216 -0.734 -14.820 1.00 60.34 109 ALA A N 1
ATOM 857 C CA . ALA A 1 109 ? 18.378 0.314 -13.819 1.00 60.34 109 ALA A CA 1
ATOM 858 C C . ALA A 1 109 ? 17.558 -0.100 -12.590 1.00 60.34 109 ALA A C 1
ATOM 860 O O . ALA A 1 109 ? 16.337 -0.231 -12.699 1.00 60.34 109 ALA A O 1
ATOM 861 N N . MET A 1 110 ? 18.244 -0.387 -11.477 1.00 51.69 110 MET A N 1
ATOM 862 C CA . MET A 1 110 ? 17.629 -0.561 -10.153 1.00 51.69 110 MET A CA 1
ATOM 863 C C . MET A 1 110 ? 17.520 0.786 -9.451 1.00 51.69 110 MET A C 1
ATOM 865 O O . MET A 1 110 ? 18.492 1.568 -9.561 1.00 51.69 110 MET A O 1
#

InterPro domains:
  IPR016040 NAD(P)-binding domain [PF16363] (1-102)
  IPR036291 NAD(P)-binding domain superfamily [SSF51735] (1-107)

Mean predicted aligned error: 3.54 Å